Protein AF-A0A7J3BDT3-F1 (afdb_monomer_lite)

Foldseek 3Di:
DFPLVLLQLVLCVFVVGSLSVLSCVQCVCCVPQPPVSCVPQLDQVNLVVQCLFQVDNSSSVSSPSVSVCVVDPLVVVSSVVVVPDPPVVVVVSVPPPPPDPPPPSPPRPGDDVVNVVVCPPDDDDPFDADPVRDTDDPVNVVVVVVVSVD

Secondary structure (DSSP, 8-state):
---HHHHHHHHHHHHSS--HHHHHHHHTTHHHHGGGGHHHHSSHHHHHHHHHHHS-HHHHHHHHHHHHHHH-THHHHHHHHHHHS-HHHHHHHHH-----------S--PPPHHHHHHHTTS------B-TTS-B--HHHHHHHHHHTT-

Structure (mmCIF, N/CA/C/O backbone):
data_AF-A0A7J3BDT3-F1
#
_entry.id   AF-A0A7J3BDT3-F1
#
loop_
_atom_site.group_PDB
_atom_site.id
_atom_site.type_symbol
_atom_site.label_atom_id
_atom_site.label_alt_id
_atom_site.label_comp_id
_atom_site.label_asym_id
_atom_site.label_entity_id
_atom_site.label_seq_id
_atom_site.pdbx_PDB_ins_code
_atom_site.Cartn_x
_atom_site.Cartn_y
_atom_site.Cartn_z
_atom_site.occupancy
_atom_site.B_iso_or_equiv
_atom_site.auth_seq_id
_atom_site.auth_comp_id
_atom_site.auth_asym_id
_atom_site.auth_atom_id
_atom_site.pdbx_PDB_model_num
ATOM 1 N N . MET A 1 1 ? 12.852 -0.548 -4.890 1.00 81.12 1 MET A N 1
ATOM 2 C CA . MET A 1 1 ? 11.564 -0.873 -4.258 1.00 81.12 1 MET A CA 1
ATOM 3 C C . MET A 1 1 ? 11.841 -1.089 -2.787 1.00 81.12 1 MET A C 1
ATOM 5 O O . MET A 1 1 ? 12.756 -1.857 -2.486 1.00 81.12 1 MET A O 1
ATOM 9 N N . PRO A 1 2 ? 11.175 -0.348 -1.898 1.00 87.81 2 PRO A N 1
ATOM 10 C CA . PRO A 1 2 ? 11.319 -0.554 -0.467 1.00 87.81 2 PRO A CA 1
ATOM 11 C C . PRO A 1 2 ? 10.918 -1.989 -0.116 1.00 87.81 2 PRO A C 1
ATOM 13 O O . PRO A 1 2 ? 10.051 -2.567 -0.773 1.00 87.81 2 PRO A O 1
ATOM 16 N N . PRO A 1 3 ? 11.547 -2.603 0.892 1.00 90.69 3 PRO A N 1
ATOM 17 C CA . PRO A 1 3 ? 11.080 -3.890 1.367 1.00 90.69 3 PRO A CA 1
ATOM 18 C C . PRO A 1 3 ? 9.674 -3.733 1.960 1.00 90.69 3 PRO A C 1
ATOM 20 O O . PRO A 1 3 ? 9.331 -2.696 2.531 1.00 90.69 3 PRO A O 1
ATOM 23 N N . ARG A 1 4 ? 8.846 -4.770 1.825 1.00 93.06 4 ARG A N 1
ATOM 24 C CA . ARG A 1 4 ? 7.444 -4.783 2.276 1.00 93.06 4 ARG A CA 1
ATOM 25 C C . ARG A 1 4 ? 7.281 -4.347 3.734 1.00 93.06 4 ARG A C 1
ATOM 27 O O . ARG A 1 4 ? 6.324 -3.658 4.067 1.00 93.06 4 ARG A O 1
ATOM 34 N N . GLU A 1 5 ? 8.235 -4.700 4.587 1.00 92.19 5 GLU A N 1
ATOM 35 C CA . GLU A 1 5 ? 8.277 -4.323 6.000 1.00 92.19 5 GLU A CA 1
ATOM 36 C C . GLU A 1 5 ? 8.274 -2.797 6.193 1.00 92.19 5 GLU A C 1
ATOM 38 O O . GLU A 1 5 ? 7.709 -2.300 7.165 1.00 92.19 5 GLU A O 1
ATOM 43 N N . VAL A 1 6 ? 8.866 -2.043 5.261 1.00 91.94 6 VAL A N 1
ATOM 44 C CA . VAL A 1 6 ? 8.869 -0.573 5.276 1.00 91.94 6 VAL A CA 1
ATOM 45 C C . VAL A 1 6 ? 7.484 -0.037 4.923 1.00 91.94 6 VAL A C 1
ATOM 47 O O . VAL A 1 6 ? 7.010 0.880 5.590 1.00 91.94 6 VAL A O 1
ATOM 50 N N . HIS A 1 7 ? 6.793 -0.637 3.948 1.00 94.88 7 HIS A N 1
ATOM 51 C CA . HIS A 1 7 ? 5.403 -0.281 3.636 1.00 94.88 7 HIS A CA 1
ATOM 52 C C . HIS A 1 7 ? 4.471 -0.561 4.820 1.00 94.88 7 HIS A C 1
ATOM 54 O O . HIS A 1 7 ? 3.721 0.321 5.232 1.00 94.88 7 HIS A O 1
ATOM 60 N N . GLU A 1 8 ? 4.574 -1.749 5.421 1.00 94.88 8 GLU A N 1
ATOM 61 C CA . GLU A 1 8 ? 3.786 -2.120 6.601 1.00 94.88 8 GLU A CA 1
ATOM 62 C C . GLU A 1 8 ? 4.058 -1.192 7.785 1.00 94.88 8 GLU A C 1
ATOM 64 O O . GLU A 1 8 ? 3.132 -0.817 8.503 1.00 94.88 8 GLU A O 1
ATOM 69 N N . TYR A 1 9 ? 5.319 -0.803 7.992 1.00 93.00 9 TYR A N 1
ATOM 70 C CA . TYR A 1 9 ? 5.694 0.136 9.043 1.00 93.00 9 TYR A CA 1
ATOM 71 C C . TYR A 1 9 ? 5.050 1.511 8.833 1.00 93.00 9 TYR A C 1
ATOM 73 O O . TYR A 1 9 ? 4.458 2.061 9.763 1.00 93.00 9 TYR A O 1
ATOM 81 N N . VAL A 1 10 ? 5.113 2.055 7.614 1.00 91.38 10 VAL A N 1
ATOM 82 C CA . VAL A 1 10 ? 4.490 3.348 7.286 1.00 91.38 10 VAL A CA 1
ATOM 83 C C . VAL A 1 10 ? 2.969 3.279 7.428 1.00 91.38 10 VAL A C 1
ATOM 85 O O . VAL A 1 10 ? 2.376 4.167 8.041 1.00 91.38 10 VAL A O 1
ATOM 88 N N . SER A 1 11 ? 2.337 2.210 6.941 1.00 95.12 11 SER A N 1
ATOM 89 C CA . SER A 1 11 ? 0.904 1.966 7.131 1.00 95.12 11 SER A CA 1
ATOM 90 C C . SER A 1 11 ? 0.541 1.903 8.616 1.00 95.12 11 SER A C 1
ATOM 92 O O . SER A 1 11 ? -0.389 2.580 9.052 1.00 95.12 11 SER A O 1
ATOM 94 N N . GLN A 1 12 ? 1.316 1.178 9.427 1.00 93.56 12 GLN A N 1
ATOM 95 C CA . GLN A 1 12 ? 1.085 1.065 10.868 1.00 93.56 12 GLN A CA 1
ATOM 96 C C . GLN A 1 12 ? 1.184 2.419 11.572 1.00 93.56 12 GLN A C 1
ATOM 98 O O . GLN A 1 12 ? 0.386 2.699 12.472 1.00 93.56 12 GLN A O 1
ATOM 103 N N . LEU A 1 13 ? 2.143 3.250 11.160 1.00 90.44 13 LEU A N 1
ATOM 104 C CA . LEU A 1 13 ? 2.358 4.582 11.711 1.00 90.44 13 LEU A CA 1
ATOM 105 C C . LEU A 1 13 ? 1.220 5.546 11.347 1.00 90.44 13 LEU A C 1
ATOM 107 O O . LEU A 1 13 ? 0.716 6.248 12.220 1.00 90.44 13 LEU A O 1
ATOM 111 N N . LEU A 1 14 ? 0.811 5.578 10.075 1.00 92.56 14 LEU A N 1
ATOM 112 C CA . LEU A 1 14 ? -0.136 6.574 9.562 1.00 92.56 14 LEU A CA 1
ATOM 113 C C . LEU A 1 14 ? -1.603 6.151 9.695 1.00 92.56 14 LEU A C 1
ATOM 115 O O . LEU A 1 14 ? -2.468 6.980 9.966 1.00 92.56 14 LEU A O 1
ATOM 119 N N . LEU A 1 15 ? -1.892 4.866 9.497 1.00 93.50 15 LEU A N 1
ATOM 120 C CA . LEU A 1 15 ? -3.250 4.319 9.414 1.00 93.50 15 LEU A CA 1
ATOM 121 C C . LEU A 1 15 ? -3.635 3.484 10.644 1.00 93.50 15 LEU A C 1
ATOM 123 O O . LEU A 1 15 ? -4.794 3.086 10.791 1.00 93.50 15 LEU A O 1
ATOM 127 N N . GLY A 1 16 ? -2.677 3.232 11.541 1.00 94.31 16 GLY A N 1
ATOM 128 C CA . GLY A 1 16 ? -2.889 2.498 12.788 1.00 94.31 16 GLY A CA 1
ATOM 129 C C . GLY A 1 16 ? -2.920 0.974 12.646 1.00 94.31 16 GLY A C 1
ATOM 130 O O . GLY A 1 16 ? -3.157 0.296 13.645 1.00 94.31 16 GLY A O 1
ATOM 131 N N . ASP A 1 17 ? -2.654 0.431 11.457 1.00 95.81 17 ASP A N 1
ATOM 132 C CA . ASP A 1 17 ? -2.546 -1.009 11.184 1.00 95.81 17 ASP A CA 1
ATOM 133 C C . ASP A 1 17 ? -1.538 -1.250 10.046 1.00 95.81 17 ASP A C 1
ATOM 135 O O . ASP A 1 17 ? -1.288 -0.360 9.236 1.00 95.81 17 ASP A O 1
ATOM 139 N N . LYS A 1 18 ? -0.941 -2.439 9.969 1.00 96.56 18 LYS A N 1
ATOM 140 C CA . LYS A 1 18 ? 0.071 -2.795 8.964 1.00 96.56 18 LYS A CA 1
ATOM 141 C C . LYS A 1 18 ? -0.500 -2.954 7.563 1.00 96.56 18 LYS A C 1
ATOM 143 O O . LYS A 1 18 ? 0.242 -2.822 6.599 1.00 96.56 18 LYS A O 1
ATOM 148 N N . PHE A 1 19 ? -1.781 -3.315 7.449 1.00 97.06 19 PHE A N 1
ATOM 149 C CA . PHE A 1 19 ? -2.422 -3.672 6.176 1.00 97.06 19 PHE A CA 1
ATOM 150 C C . PHE A 1 19 ? -1.616 -4.707 5.365 1.00 97.06 19 PHE A C 1
ATOM 152 O O . PHE A 1 19 ? -1.578 -4.659 4.136 1.00 97.06 19 PHE A O 1
ATOM 159 N N . SER A 1 20 ? -1.003 -5.692 6.039 1.00 97.12 20 SER A N 1
ATOM 160 C CA . SER A 1 20 ? -0.159 -6.723 5.409 1.00 97.12 20 SER A CA 1
ATOM 161 C C . SER A 1 20 ? -0.830 -7.423 4.226 1.00 97.12 20 SER A C 1
ATOM 163 O O . SER A 1 20 ? -0.168 -7.766 3.251 1.00 97.12 20 SER A O 1
ATOM 165 N N . TRP A 1 21 ? -2.152 -7.617 4.285 1.00 97.75 21 TRP A N 1
ATOM 166 C CA . TRP A 1 21 ? -2.924 -8.232 3.205 1.00 97.75 21 TRP A CA 1
ATOM 167 C C . TRP A 1 21 ? -2.996 -7.355 1.943 1.00 97.75 21 TRP A C 1
ATOM 169 O O . TRP A 1 21 ? -2.959 -7.897 0.840 1.00 97.75 21 TRP A O 1
ATOM 179 N N . VAL A 1 22 ? -3.050 -6.022 2.089 1.00 97.88 22 VAL A N 1
ATOM 180 C CA . VAL A 1 22 ? -3.017 -5.066 0.969 1.00 97.88 22 VAL A CA 1
ATOM 181 C C . VAL A 1 22 ? -1.665 -5.150 0.282 1.00 97.88 22 VAL A C 1
ATOM 183 O O . VAL A 1 22 ? -1.605 -5.399 -0.919 1.00 97.88 22 VAL A O 1
ATOM 186 N N . HIS A 1 23 ? -0.581 -5.038 1.051 1.00 97.56 23 HIS A N 1
ATOM 187 C CA . HIS A 1 23 ? 0.777 -5.090 0.509 1.00 97.56 23 HIS A CA 1
ATOM 188 C C . HIS A 1 23 ? 1.074 -6.447 -0.144 1.00 97.56 23 HIS A C 1
ATOM 190 O O . HIS A 1 23 ? 1.550 -6.501 -1.271 1.00 97.56 23 HIS A O 1
ATOM 196 N N . HIS A 1 24 ? 0.677 -7.557 0.489 1.00 96.69 24 HIS A N 1
ATOM 197 C CA . HIS A 1 24 ? 0.767 -8.885 -0.124 1.00 96.69 24 HIS A CA 1
ATOM 198 C C . HIS A 1 24 ? -0.006 -9.004 -1.435 1.00 96.69 24 HIS A C 1
ATOM 200 O O . HIS A 1 24 ? 0.462 -9.660 -2.367 1.00 96.69 24 HIS A O 1
ATOM 206 N N . TYR A 1 25 ? -1.206 -8.429 -1.496 1.00 97.25 25 TYR A N 1
ATOM 207 C CA . TYR A 1 25 ? -1.996 -8.442 -2.713 1.00 97.25 25 TYR A CA 1
ATOM 208 C C . TYR A 1 25 ? -1.303 -7.629 -3.809 1.00 97.25 25 TYR A C 1
ATOM 210 O O . TYR A 1 25 ? -1.146 -8.132 -4.916 1.00 97.25 25 TYR A O 1
ATOM 218 N N . MET A 1 26 ? -0.839 -6.417 -3.521 1.00 97.12 26 MET A N 1
ATOM 219 C CA . MET A 1 26 ? -0.206 -5.554 -4.523 1.00 97.12 26 MET A CA 1
ATOM 220 C C . MET A 1 26 ? 1.111 -6.135 -5.050 1.00 97.12 26 MET A C 1
ATOM 222 O O . MET A 1 26 ? 1.292 -6.211 -6.267 1.00 97.12 26 MET A O 1
ATOM 226 N N . ASP A 1 27 ? 1.947 -6.666 -4.157 1.00 96.75 27 ASP A N 1
ATOM 227 C CA . ASP A 1 27 ? 3.253 -7.252 -4.488 1.00 96.75 27 ASP A CA 1
ATOM 228 C C . ASP A 1 27 ? 3.171 -8.695 -4.993 1.00 96.75 27 ASP A C 1
ATOM 230 O O . ASP A 1 27 ? 4.153 -9.246 -5.486 1.00 96.75 27 ASP A O 1
ATOM 234 N N . GLY A 1 28 ? 2.011 -9.346 -4.880 1.00 95.81 28 GLY A N 1
ATOM 235 C CA . GLY A 1 28 ? 1.825 -10.748 -5.260 1.00 95.81 28 GLY A CA 1
ATOM 236 C C . GLY A 1 28 ? 2.402 -11.118 -6.639 1.00 95.81 28 GLY A C 1
ATOM 237 O O . GLY A 1 28 ? 3.111 -12.125 -6.729 1.00 95.81 28 GLY A O 1
ATOM 238 N N . PRO A 1 29 ? 2.176 -10.319 -7.703 1.00 95.94 29 PRO A N 1
ATOM 239 C CA . PRO A 1 29 ? 2.704 -10.620 -9.032 1.00 95.94 29 PRO A CA 1
ATOM 240 C C . PRO A 1 29 ? 4.221 -10.393 -9.174 1.00 95.94 29 PRO A C 1
ATOM 242 O O . PRO A 1 29 ? 4.799 -10.828 -10.170 1.00 95.94 29 PRO A O 1
ATOM 245 N N . ALA A 1 30 ? 4.897 -9.761 -8.205 1.00 94.75 30 ALA A N 1
ATOM 246 C CA . ALA A 1 30 ? 6.346 -9.539 -8.245 1.00 94.75 30 ALA A CA 1
ATOM 247 C C . ALA A 1 30 ? 7.138 -10.854 -8.304 1.00 94.75 30 ALA A C 1
ATOM 249 O O . ALA A 1 30 ? 8.198 -10.900 -8.923 1.00 94.75 30 ALA A O 1
ATOM 250 N N . LYS A 1 31 ? 6.600 -11.943 -7.733 1.00 93.38 31 LYS A N 1
ATOM 251 C CA . LYS A 1 31 ? 7.229 -13.275 -7.775 1.00 93.38 31 LYS A CA 1
ATOM 252 C C . LYS A 1 31 ? 7.412 -13.812 -9.196 1.00 93.38 31 LYS A C 1
ATOM 254 O O . LYS A 1 31 ? 8.385 -14.509 -9.450 1.00 93.38 31 LYS A O 1
ATOM 259 N N . SER A 1 32 ? 6.480 -13.509 -10.099 1.00 95.69 32 SER A N 1
ATOM 260 C CA . SER A 1 32 ? 6.506 -13.986 -11.486 1.00 95.69 32 SER A CA 1
ATOM 261 C C . SER A 1 32 ? 7.005 -12.932 -12.472 1.00 95.69 32 SER A C 1
ATOM 263 O O . SER A 1 32 ? 7.605 -13.280 -13.480 1.00 95.69 32 SER A O 1
ATOM 265 N N . LEU A 1 33 ? 6.749 -11.648 -12.206 1.00 94.00 33 LEU A N 1
ATOM 266 C CA . LEU A 1 33 ? 6.996 -10.556 -13.158 1.00 94.00 33 LEU A CA 1
ATOM 267 C C . LEU A 1 33 ? 8.171 -9.651 -12.772 1.00 94.00 33 LEU A C 1
ATOM 269 O O . LEU A 1 33 ? 8.519 -8.743 -13.530 1.00 94.00 33 LEU A O 1
ATOM 273 N N . GLY A 1 34 ? 8.761 -9.844 -11.590 1.00 93.56 34 GLY A N 1
ATOM 274 C CA . GLY A 1 34 ? 9.810 -8.968 -11.081 1.00 93.56 34 GLY A CA 1
ATOM 275 C C . GLY A 1 34 ? 9.355 -7.500 -11.070 1.00 93.56 34 GLY A C 1
ATOM 276 O O . GLY A 1 34 ? 8.202 -7.222 -10.730 1.00 93.56 34 GLY A O 1
ATOM 277 N N . PRO A 1 35 ? 10.202 -6.538 -11.479 1.00 91.25 35 PRO A N 1
ATOM 278 C CA . PRO A 1 35 ? 9.856 -5.112 -11.492 1.00 91.25 35 PRO A CA 1
ATOM 279 C C . PRO A 1 35 ? 8.625 -4.739 -12.336 1.00 91.25 35 PRO A C 1
ATOM 281 O O . PRO A 1 35 ? 8.000 -3.710 -12.083 1.00 91.25 35 PRO A O 1
ATOM 284 N N . ALA A 1 36 ? 8.242 -5.562 -13.319 1.00 92.88 36 ALA A N 1
ATOM 285 C CA . ALA A 1 36 ? 7.114 -5.270 -14.203 1.00 92.88 36 ALA A CA 1
ATOM 286 C C . ALA A 1 36 ? 5.738 -5.400 -13.518 1.00 92.88 36 ALA A C 1
ATOM 288 O O . ALA A 1 36 ? 4.752 -4.891 -14.054 1.00 92.88 36 ALA A O 1
ATOM 289 N N . HIS A 1 37 ? 5.654 -6.017 -12.330 1.00 94.31 37 HIS A N 1
ATOM 290 C CA . HIS A 1 37 ? 4.389 -6.211 -11.602 1.00 94.31 37 HIS A CA 1
ATOM 291 C C . HIS A 1 37 ? 3.643 -4.905 -11.286 1.00 94.31 37 HIS A C 1
ATOM 293 O O . HIS A 1 37 ? 2.416 -4.908 -11.178 1.00 94.31 37 HIS A O 1
ATOM 299 N N . ARG A 1 38 ? 4.369 -3.783 -11.197 1.00 93.38 38 ARG A N 1
ATOM 300 C CA . ARG A 1 38 ? 3.814 -2.446 -10.947 1.00 93.38 38 ARG A CA 1
ATOM 301 C C . ARG A 1 38 ? 2.744 -2.056 -11.967 1.00 93.38 38 ARG A C 1
ATOM 303 O O . ARG A 1 38 ? 1.801 -1.360 -11.634 1.00 93.38 38 ARG A O 1
ATOM 310 N N . ARG A 1 39 ? 2.822 -2.571 -13.196 1.00 93.44 39 ARG A N 1
ATOM 311 C CA . ARG A 1 39 ? 1.826 -2.287 -14.241 1.00 93.44 39 ARG A CA 1
ATOM 312 C C . ARG A 1 39 ? 0.450 -2.915 -13.988 1.00 93.44 39 ARG A C 1
ATOM 314 O O . ARG A 1 39 ? -0.474 -2.584 -14.714 1.00 93.44 39 ARG A O 1
ATOM 321 N N . LEU A 1 40 ? 0.323 -3.847 -13.037 1.00 93.38 40 LEU A N 1
ATOM 322 C CA . LEU A 1 40 ? -0.910 -4.622 -12.833 1.00 93.38 40 LEU A CA 1
ATOM 323 C C . LEU A 1 40 ? -1.718 -4.237 -11.595 1.00 93.38 40 LEU A C 1
ATOM 325 O O . LEU A 1 40 ? -2.913 -4.507 -11.557 1.00 93.38 40 LEU A O 1
ATOM 329 N N . ARG A 1 41 ? -1.054 -3.774 -10.531 1.00 95.38 41 ARG A N 1
ATOM 330 C CA . ARG A 1 41 ? -1.687 -3.558 -9.215 1.00 95.38 41 ARG A CA 1
ATOM 331 C C . ARG A 1 41 ? -1.277 -2.248 -8.548 1.00 95.38 41 ARG A C 1
ATOM 333 O O . ARG A 1 41 ? -1.538 -2.080 -7.362 1.00 95.38 41 ARG A O 1
ATOM 340 N N . HIS A 1 42 ? -0.588 -1.360 -9.262 1.00 96.81 42 HIS A N 1
ATOM 341 C CA . HIS A 1 42 ? -0.160 -0.056 -8.742 1.00 96.81 42 HIS A CA 1
ATOM 342 C C . HIS A 1 42 ? -0.878 1.092 -9.461 1.00 96.81 42 HIS A C 1
ATOM 344 O O . HIS A 1 42 ? -0.252 2.051 -9.912 1.00 96.81 42 HIS A O 1
ATOM 350 N N . ASP A 1 4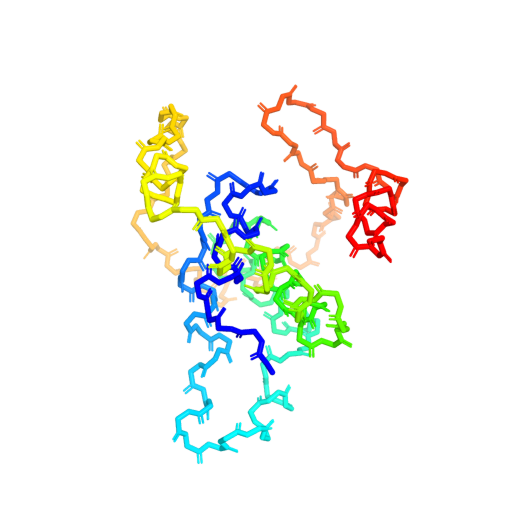3 ? -2.198 0.979 -9.558 1.00 96.44 43 ASP A N 1
ATOM 351 C CA . ASP A 1 43 ? -3.097 1.983 -10.123 1.00 96.44 43 ASP A CA 1
ATOM 352 C C . ASP A 1 43 ? -4.242 2.316 -9.148 1.00 96.44 43 ASP A C 1
ATOM 354 O O . ASP A 1 43 ? -4.429 1.665 -8.107 1.00 96.44 43 ASP A O 1
ATOM 358 N N . ASP A 1 44 ? -4.977 3.383 -9.459 1.00 97.19 44 ASP A N 1
ATOM 359 C CA . ASP A 1 44 ? -6.054 3.888 -8.605 1.00 97.19 44 ASP A CA 1
ATOM 360 C C . ASP A 1 44 ? -7.278 2.979 -8.628 1.00 97.19 44 ASP A C 1
ATOM 362 O O . ASP A 1 44 ? -7.953 2.821 -7.608 1.00 97.19 44 ASP A O 1
ATOM 366 N N . GLU A 1 45 ? -7.530 2.318 -9.753 1.00 97.56 45 GLU A N 1
ATOM 367 C CA . GLU A 1 45 ? -8.580 1.323 -9.914 1.00 97.56 45 GLU A CA 1
ATOM 368 C C . GLU A 1 45 ? -8.371 0.147 -8.953 1.00 97.56 45 GLU A C 1
ATOM 370 O O . GLU A 1 45 ? -9.307 -0.278 -8.267 1.00 97.56 45 GLU A O 1
ATOM 375 N N . THR A 1 46 ? -7.136 -0.343 -8.828 1.00 97.50 46 THR A N 1
ATOM 376 C CA . THR A 1 46 ? -6.770 -1.400 -7.885 1.00 97.50 46 THR A CA 1
ATOM 377 C C . THR A 1 46 ? -6.946 -0.924 -6.450 1.00 97.50 46 THR A C 1
ATOM 379 O O . THR A 1 46 ? -7.570 -1.633 -5.654 1.00 97.50 46 THR A O 1
ATOM 382 N N . ALA A 1 47 ? -6.463 0.274 -6.106 1.00 97.69 47 A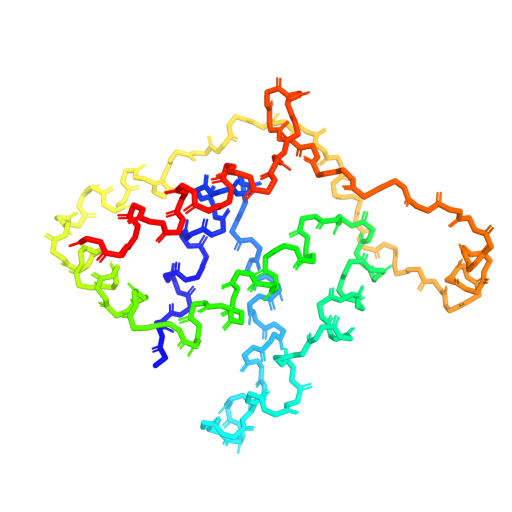LA A N 1
ATOM 383 C CA . ALA A 1 47 ? -6.645 0.834 -4.768 1.00 97.69 47 ALA A CA 1
ATOM 384 C C . ALA A 1 47 ? -8.136 0.961 -4.405 1.00 97.69 47 ALA A C 1
ATOM 386 O O . ALA A 1 47 ? -8.553 0.570 -3.310 1.00 97.69 47 ALA A O 1
ATOM 387 N N . LEU A 1 48 ? -8.958 1.458 -5.336 1.00 97.50 48 LEU A N 1
ATOM 388 C CA . LEU A 1 48 ? -10.405 1.580 -5.167 1.00 97.50 48 LEU A CA 1
ATOM 389 C C . LEU A 1 48 ? -11.057 0.205 -4.988 1.00 97.50 48 LEU A C 1
ATOM 391 O O . LEU A 1 48 ? -11.879 0.026 -4.089 1.00 97.50 48 LEU A O 1
ATOM 395 N N . SER A 1 49 ? -10.649 -0.787 -5.784 1.00 97.62 49 SER A N 1
ATOM 396 C CA . SER A 1 49 ? -11.161 -2.157 -5.680 1.00 97.62 49 SER A CA 1
ATOM 397 C C . SER A 1 49 ? -10.896 -2.780 -4.304 1.00 97.62 49 SER A C 1
ATOM 399 O O . SER A 1 49 ? -11.745 -3.504 -3.785 1.00 97.62 49 SER A O 1
ATOM 401 N N . LEU A 1 50 ? -9.756 -2.468 -3.675 1.00 97.12 50 LEU A N 1
ATOM 402 C CA . LEU A 1 50 ? -9.402 -2.969 -2.347 1.00 97.12 50 LEU A CA 1
ATOM 403 C C . LEU A 1 50 ? -10.299 -2.383 -1.257 1.00 97.12 50 LEU A C 1
ATOM 405 O O . LEU A 1 50 ? -10.739 -3.125 -0.375 1.00 97.12 50 LEU A O 1
ATOM 409 N N . TRP A 1 51 ? -10.623 -1.091 -1.336 1.00 97.25 51 TRP A N 1
ATOM 410 C CA . TRP A 1 51 ? -11.621 -0.489 -0.449 1.00 97.25 51 TRP A CA 1
ATOM 411 C C . TRP A 1 51 ? -13.000 -1.104 -0.667 1.00 97.25 51 TRP A C 1
ATOM 413 O O . TRP A 1 51 ? -13.609 -1.576 0.290 1.00 97.25 51 TRP A O 1
ATOM 423 N N . LEU A 1 52 ? -13.463 -1.188 -1.914 1.00 96.50 52 LEU A N 1
ATOM 424 C CA . LEU A 1 52 ? -14.766 -1.770 -2.234 1.00 96.50 52 LEU A CA 1
ATOM 425 C C . LEU A 1 52 ? -14.892 -3.227 -1.763 1.00 96.50 52 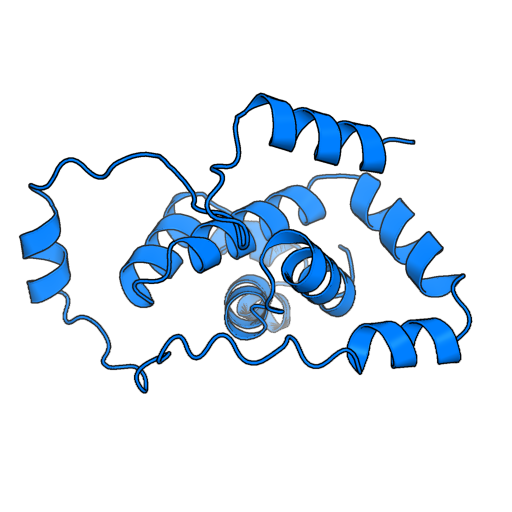LEU A C 1
ATOM 427 O O . LEU A 1 52 ? -15.935 -3.621 -1.250 1.00 96.50 52 LEU A O 1
ATOM 431 N N . ARG A 1 53 ? -13.825 -4.022 -1.887 1.00 94.31 53 ARG A N 1
ATOM 432 C CA . ARG A 1 53 ? -13.800 -5.430 -1.471 1.00 94.31 53 ARG A CA 1
ATOM 433 C C . ARG A 1 53 ? -13.764 -5.616 0.045 1.00 94.31 53 ARG A C 1
ATOM 435 O O . ARG A 1 53 ? -14.319 -6.593 0.541 1.00 94.31 53 ARG A O 1
ATOM 442 N N . SER A 1 54 ? -13.067 -4.740 0.763 1.00 95.06 54 SER A N 1
ATOM 443 C CA . SER A 1 54 ? -12.880 -4.855 2.217 1.00 95.06 54 SER A CA 1
ATOM 444 C C . SER A 1 54 ? -13.933 -4.105 3.031 1.00 95.06 54 SER A C 1
ATOM 446 O O . SER A 1 54 ? -14.126 -4.419 4.201 1.00 95.06 54 SER A O 1
ATOM 448 N N . GLY A 1 55 ? -14.583 -3.100 2.440 1.00 95.69 55 GLY A N 1
ATOM 449 C CA . GLY A 1 55 ? -15.404 -2.132 3.163 1.00 95.69 55 GLY A CA 1
ATOM 450 C C . GLY A 1 55 ? -14.598 -1.156 4.033 1.00 95.69 55 GLY A C 1
ATOM 451 O O . GLY A 1 55 ? -15.202 -0.316 4.695 1.00 95.69 55 GLY A O 1
ATOM 452 N N . ASP A 1 56 ? -13.260 -1.224 4.032 1.00 95.31 56 ASP A N 1
ATOM 453 C CA . ASP A 1 56 ? -12.383 -0.365 4.838 1.00 95.31 56 ASP A CA 1
ATOM 454 C C . ASP A 1 56 ? -11.711 0.690 3.949 1.00 95.31 56 ASP A C 1
ATOM 456 O O . ASP A 1 56 ? -10.873 0.375 3.101 1.00 95.31 56 ASP A O 1
ATOM 460 N N . SER A 1 57 ? -12.060 1.966 4.136 1.00 96.69 57 SER A N 1
ATOM 461 C CA . SER A 1 57 ? -11.462 3.071 3.371 1.00 96.69 57 SER A CA 1
ATOM 462 C C . SER A 1 57 ? -9.963 3.229 3.634 1.00 96.69 57 SER A C 1
ATOM 464 O O . SER A 1 57 ? -9.237 3.752 2.787 1.00 96.69 57 SER A O 1
ATOM 466 N N . ARG A 1 58 ? -9.452 2.715 4.759 1.00 97.06 58 ARG A N 1
ATOM 467 C CA . ARG A 1 58 ? -8.012 2.694 5.041 1.00 97.06 58 ARG A CA 1
ATOM 468 C C . ARG A 1 58 ? -7.265 1.708 4.148 1.00 97.06 58 ARG A C 1
ATOM 470 O O . ARG A 1 58 ? -6.086 1.928 3.899 1.00 97.06 58 ARG A O 1
ATOM 477 N N . ALA A 1 59 ? -7.933 0.693 3.591 1.00 97.44 59 ALA A N 1
ATOM 478 C CA . ALA A 1 59 ? -7.320 -0.199 2.606 1.00 97.44 59 ALA A CA 1
ATOM 479 C C . ALA A 1 59 ? -6.955 0.544 1.309 1.00 97.44 59 ALA A C 1
ATOM 481 O O . ALA A 1 59 ? -5.878 0.317 0.758 1.00 97.44 59 ALA A O 1
ATOM 482 N N . TYR A 1 60 ? -7.804 1.481 0.864 1.00 97.62 60 TYR A N 1
ATOM 483 C CA . TYR A 1 60 ? -7.484 2.375 -0.256 1.00 97.62 60 TYR A CA 1
ATOM 484 C C . TYR A 1 60 ? -6.253 3.228 0.056 1.00 97.62 60 TYR A C 1
ATOM 486 O O . TYR A 1 60 ? -5.351 3.347 -0.770 1.00 97.62 60 TYR A O 1
ATOM 494 N N . LEU A 1 61 ? -6.173 3.780 1.269 1.00 97.69 61 LEU A N 1
ATOM 495 C CA . LEU A 1 61 ? -5.027 4.598 1.671 1.00 97.69 61 LEU A CA 1
ATOM 496 C C . LEU A 1 61 ? -3.744 3.796 1.795 1.00 97.69 61 LEU A C 1
ATOM 498 O O . LEU A 1 61 ? -2.708 4.272 1.349 1.00 97.69 61 LEU A O 1
ATOM 502 N N . ALA A 1 62 ? -3.807 2.585 2.344 1.00 97.75 62 ALA A N 1
ATOM 503 C CA . ALA A 1 62 ? -2.662 1.687 2.406 1.00 97.75 62 ALA A CA 1
ATOM 504 C C . ALA A 1 62 ? -2.144 1.367 0.996 1.00 97.75 62 ALA A C 1
ATOM 506 O O . ALA A 1 62 ? -0.936 1.403 0.760 1.00 97.75 62 ALA A O 1
ATOM 507 N N . ALA A 1 63 ? -3.050 1.140 0.038 1.00 97.88 63 ALA A N 1
ATOM 508 C CA . ALA A 1 63 ? -2.689 0.918 -1.357 1.00 97.88 63 ALA A CA 1
ATOM 509 C C . ALA A 1 63 ? -2.071 2.168 -2.007 1.00 97.88 63 ALA A C 1
ATOM 511 O O . ALA A 1 63 ? -1.026 2.084 -2.646 1.00 97.88 63 ALA A O 1
ATOM 512 N N . ARG A 1 64 ? -2.651 3.353 -1.793 1.00 97.69 64 ARG A N 1
ATOM 513 C CA . ARG A 1 64 ? -2.098 4.620 -2.305 1.00 97.69 64 ARG A CA 1
ATOM 514 C C . ARG A 1 64 ? -0.736 4.952 -1.696 1.00 97.69 64 ARG A C 1
ATOM 516 O O . ARG A 1 64 ? 0.161 5.371 -2.425 1.00 97.69 64 ARG A O 1
ATOM 523 N N . LEU A 1 65 ? -0.558 4.734 -0.392 1.00 96.31 65 LEU A N 1
ATOM 524 C CA . LEU A 1 65 ? 0.734 4.878 0.284 1.00 96.31 65 LEU A CA 1
ATOM 525 C C . LEU A 1 65 ? 1.768 3.927 -0.312 1.00 96.31 65 LEU A C 1
ATOM 527 O O . LEU A 1 65 ? 2.889 4.344 -0.582 1.00 96.31 65 LEU A O 1
ATOM 531 N N . HIS A 1 66 ? 1.381 2.679 -0.572 1.00 96.69 66 HIS A N 1
ATOM 532 C CA . HIS A 1 66 ? 2.246 1.705 -1.222 1.00 96.69 66 HIS A CA 1
ATOM 533 C C . HIS A 1 66 ? 2.720 2.192 -2.601 1.00 96.69 66 HIS A C 1
ATOM 535 O O . HIS A 1 66 ? 3.927 2.275 -2.817 1.00 96.69 66 HIS A O 1
ATOM 541 N N . ILE A 1 67 ? 1.802 2.630 -3.476 1.00 95.75 67 ILE A N 1
ATOM 542 C CA . ILE A 1 67 ? 2.132 3.189 -4.805 1.00 95.75 67 ILE A CA 1
ATOM 543 C C . ILE A 1 67 ? 3.084 4.383 -4.679 1.00 95.75 67 ILE A C 1
ATOM 545 O O . ILE A 1 67 ? 4.099 4.448 -5.371 1.00 95.75 67 ILE A O 1
ATOM 549 N N . TYR A 1 68 ? 2.776 5.320 -3.781 1.00 94.81 68 TYR A N 1
ATOM 550 C CA . TYR A 1 68 ? 3.574 6.530 -3.597 1.00 94.81 68 TYR A CA 1
ATOM 551 C C . TYR A 1 68 ? 4.996 6.227 -3.101 1.00 94.81 68 TYR A C 1
ATOM 553 O O . TYR A 1 68 ? 5.972 6.817 -3.568 1.00 94.81 68 TYR A O 1
ATOM 561 N N . MET A 1 69 ? 5.140 5.288 -2.165 1.00 93.75 69 MET A N 1
ATOM 562 C CA . MET A 1 69 ? 6.449 4.844 -1.679 1.00 93.75 69 MET A CA 1
ATOM 563 C C . MET A 1 69 ? 7.265 4.165 -2.779 1.00 93.75 69 MET A C 1
ATOM 565 O O . MET A 1 69 ? 8.479 4.332 -2.830 1.00 93.75 69 MET A O 1
ATOM 569 N N . ASP A 1 70 ? 6.607 3.453 -3.690 1.00 92.06 70 ASP A N 1
ATOM 570 C CA . ASP A 1 70 ? 7.266 2.783 -4.808 1.00 92.06 70 ASP A CA 1
ATOM 571 C C . ASP A 1 70 ? 7.778 3.732 -5.896 1.00 92.06 70 ASP A C 1
ATOM 573 O O . ASP A 1 70 ? 8.723 3.389 -6.619 1.00 92.06 70 ASP A O 1
ATOM 577 N N . GLN A 1 71 ? 7.159 4.912 -5.992 1.00 89.81 71 GLN A N 1
ATOM 578 C CA . GLN A 1 71 ? 7.493 5.988 -6.926 1.00 89.81 71 GLN A CA 1
ATOM 579 C C . GLN A 1 71 ? 8.463 7.024 -6.346 1.00 89.81 71 GLN A C 1
ATOM 581 O O . GLN A 1 71 ? 9.064 7.778 -7.107 1.00 89.81 71 GLN A O 1
ATOM 586 N N . SER A 1 72 ? 8.600 7.102 -5.020 1.00 87.19 72 SER A N 1
ATOM 587 C CA . SER A 1 72 ? 9.391 8.142 -4.362 1.00 87.19 72 SER A CA 1
ATOM 588 C C . SER A 1 72 ? 10.752 7.635 -3.889 1.00 87.19 72 SER A C 1
ATOM 590 O O . SER A 1 72 ? 10.869 6.600 -3.234 1.00 87.19 72 SER A O 1
ATOM 592 N N . ASP A 1 73 ? 11.798 8.432 -4.123 1.00 77.88 73 ASP A N 1
ATOM 593 C CA . ASP A 1 73 ? 13.137 8.168 -3.571 1.00 77.88 73 ASP A CA 1
ATOM 594 C C . ASP A 1 73 ? 13.147 8.204 -2.033 1.00 77.88 73 ASP A C 1
ATOM 596 O O . ASP A 1 73 ? 13.983 7.576 -1.381 1.00 77.88 73 ASP A O 1
ATOM 600 N N . ALA A 1 74 ? 12.160 8.891 -1.454 1.00 70.44 74 ALA A N 1
ATOM 601 C CA . ALA A 1 74 ? 11.919 9.035 -0.023 1.00 70.44 74 ALA A CA 1
ATOM 602 C C . ALA A 1 74 ? 11.857 7.690 0.717 1.00 70.44 74 ALA A C 1
ATOM 604 O O . ALA A 1 74 ? 12.347 7.564 1.840 1.00 70.44 74 ALA A O 1
ATOM 605 N N . ALA A 1 75 ? 11.307 6.654 0.085 1.00 73.69 75 ALA A N 1
ATOM 606 C CA . ALA A 1 75 ? 11.216 5.350 0.721 1.00 73.69 75 ALA A CA 1
ATOM 607 C C . ALA A 1 75 ? 12.585 4.651 0.842 1.00 73.69 75 ALA A C 1
ATOM 609 O O . ALA A 1 75 ? 12.803 3.876 1.773 1.00 73.69 75 ALA A O 1
ATOM 610 N N . THR A 1 76 ? 13.546 4.997 -0.023 1.00 75.31 76 THR A N 1
ATOM 611 C CA . THR A 1 76 ? 14.947 4.567 0.114 1.00 75.31 76 THR A CA 1
ATOM 612 C C . THR A 1 76 ? 15.611 5.241 1.314 1.00 75.31 76 THR A C 1
ATOM 614 O O . THR A 1 76 ? 16.332 4.588 2.069 1.00 75.31 76 THR A O 1
ATOM 617 N N . SER A 1 77 ? 15.347 6.532 1.533 1.00 77.50 77 SER A N 1
ATOM 618 C CA . SER A 1 77 ? 15.821 7.248 2.725 1.00 77.50 77 SER A CA 1
ATOM 619 C C . SER A 1 77 ? 15.228 6.653 4.002 1.00 77.50 77 SER A C 1
ATOM 621 O O . SER A 1 77 ? 15.957 6.407 4.963 1.00 77.50 77 SER A O 1
ATOM 623 N N . LEU A 1 78 ? 13.932 6.327 3.993 1.00 76.06 78 LEU A N 1
ATOM 624 C CA . LEU A 1 78 ? 13.268 5.718 5.142 1.00 76.06 78 LEU A CA 1
ATOM 625 C C . LEU A 1 78 ? 13.802 4.314 5.453 1.00 76.06 78 LEU A C 1
ATOM 627 O O . LEU A 1 78 ? 14.026 3.999 6.618 1.00 76.06 78 LEU A O 1
ATOM 631 N N . ASP A 1 79 ? 14.067 3.487 4.437 1.00 77.31 79 ASP A N 1
ATOM 632 C CA . ASP A 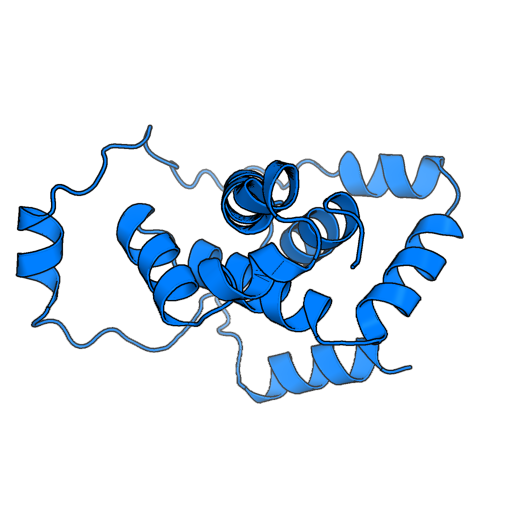1 79 ? 14.708 2.178 4.621 1.00 77.31 79 ASP A CA 1
ATOM 633 C C . ASP A 1 79 ? 16.090 2.311 5.281 1.00 77.31 79 ASP A C 1
ATOM 635 O O . ASP A 1 79 ? 16.407 1.559 6.203 1.00 77.31 79 ASP A O 1
ATOM 639 N N . ARG A 1 80 ? 16.895 3.311 4.889 1.00 80.62 80 ARG A N 1
ATOM 640 C CA . ARG A 1 80 ? 18.188 3.591 5.542 1.00 80.62 80 ARG A CA 1
ATOM 641 C C . ARG A 1 80 ? 18.015 3.986 7.004 1.00 80.62 80 ARG A C 1
ATOM 643 O O . ARG A 1 80 ? 18.725 3.452 7.851 1.00 80.62 80 ARG A O 1
ATOM 650 N N . VAL A 1 81 ? 17.065 4.872 7.310 1.00 78.38 81 VAL A N 1
ATOM 651 C CA . VAL A 1 81 ? 16.765 5.283 8.693 1.00 78.38 81 VAL A CA 1
ATOM 652 C C . VAL A 1 81 ? 16.309 4.085 9.518 1.00 78.38 81 VAL A C 1
ATOM 654 O O . VAL A 1 81 ? 16.831 3.848 10.607 1.00 78.38 81 VAL A O 1
ATOM 657 N N . LEU A 1 82 ? 15.391 3.280 8.983 1.00 77.62 82 LEU A N 1
ATOM 658 C CA . LEU A 1 82 ? 14.922 2.070 9.644 1.00 77.62 82 LEU A CA 1
ATOM 659 C C . LEU A 1 82 ? 16.071 1.092 9.868 1.00 77.62 82 LEU A C 1
ATOM 661 O O . LEU A 1 82 ? 16.171 0.549 10.960 1.00 77.62 82 LEU A O 1
ATOM 665 N N . LYS A 1 83 ? 16.973 0.911 8.898 1.00 80.94 83 LYS A N 1
ATOM 666 C CA . LYS A 1 83 ? 18.169 0.067 9.028 1.00 80.94 83 LYS A CA 1
ATOM 667 C C . LYS A 1 83 ? 19.205 0.605 10.017 1.00 80.94 83 LYS A C 1
ATOM 669 O O . LYS A 1 83 ? 19.893 -0.209 10.630 1.00 80.94 83 LYS A O 1
ATOM 674 N N . ALA A 1 84 ? 19.293 1.917 10.198 1.00 82.56 84 ALA A N 1
ATOM 675 C CA . ALA A 1 84 ? 20.185 2.550 11.166 1.00 82.56 84 ALA A CA 1
ATOM 676 C C . ALA A 1 84 ? 19.654 2.474 12.608 1.00 82.56 84 ALA A C 1
ATOM 678 O O . ALA A 1 84 ? 20.436 2.516 13.554 1.00 82.56 84 ALA A O 1
ATOM 679 N N . GLN A 1 85 ? 18.338 2.323 12.797 1.00 77.56 85 GLN A N 1
ATOM 680 C CA . GLN A 1 85 ? 17.750 2.163 14.127 1.00 77.56 85 GLN A CA 1
ATOM 681 C C . GLN A 1 85 ? 18.220 0.843 14.771 1.00 77.56 85 GLN A C 1
ATOM 683 O O . GLN A 1 85 ? 18.099 -0.216 14.127 1.00 77.56 85 GLN A O 1
ATOM 688 N N . PRO A 1 86 ? 18.709 0.868 16.029 1.00 77.56 86 PRO A N 1
ATOM 689 C CA . PRO A 1 86 ? 19.123 -0.333 16.745 1.00 77.56 86 PRO A CA 1
ATOM 690 C C . PRO A 1 86 ? 17.965 -1.334 16.825 1.00 77.56 86 PRO A C 1
ATOM 692 O O . PRO A 1 86 ? 16.793 -0.958 16.920 1.00 77.56 86 PRO A O 1
ATOM 695 N N . SER A 1 87 ? 18.286 -2.627 16.742 1.00 69.81 87 SER A N 1
ATOM 696 C CA . SER A 1 87 ? 17.282 -3.695 16.602 1.00 69.81 87 SER A CA 1
ATOM 697 C C . SER A 1 87 ? 16.226 -3.701 17.723 1.00 69.81 87 SER A C 1
ATOM 699 O O . SER A 1 87 ? 15.061 -4.033 17.479 1.00 69.81 87 SER A O 1
ATOM 701 N N . ASP A 1 88 ? 16.596 -3.224 18.912 1.00 65.94 88 ASP A N 1
ATOM 702 C CA . ASP A 1 88 ? 15.710 -3.084 20.066 1.00 65.94 88 ASP A CA 1
ATOM 703 C C . ASP A 1 88 ? 14.654 -1.986 19.883 1.00 65.94 88 ASP A C 1
ATOM 705 O O . ASP A 1 88 ? 13.491 -2.192 20.233 1.00 65.94 88 ASP A O 1
ATOM 709 N N . ALA A 1 89 ? 15.001 -0.867 19.237 1.00 61.34 89 ALA A N 1
ATOM 710 C CA . ALA A 1 89 ? 14.055 0.204 18.917 1.00 61.34 89 ALA A CA 1
ATOM 711 C C . ALA A 1 89 ? 13.015 -0.252 17.878 1.00 61.34 89 ALA A C 1
ATOM 713 O O . ALA A 1 89 ? 11.820 0.027 18.016 1.00 61.34 89 ALA A O 1
ATOM 714 N N . ARG A 1 90 ? 13.432 -1.054 16.885 1.00 63.53 90 ARG A N 1
ATOM 715 C CA . ARG A 1 90 ? 12.505 -1.674 15.915 1.00 63.53 90 ARG A CA 1
ATOM 716 C C . ARG A 1 90 ? 11.557 -2.667 16.578 1.00 63.53 90 ARG A C 1
ATOM 718 O O . ARG A 1 90 ? 10.359 -2.682 16.278 1.00 63.53 90 ARG A O 1
ATOM 725 N N . ARG A 1 91 ? 12.069 -3.482 17.505 1.00 65.19 91 ARG A N 1
ATOM 726 C CA . ARG A 1 91 ? 11.244 -4.410 18.290 1.00 65.19 91 ARG A CA 1
ATOM 727 C C . ARG A 1 91 ? 10.265 -3.665 19.193 1.00 65.19 91 ARG A C 1
ATOM 729 O O . ARG A 1 91 ? 9.114 -4.083 19.265 1.00 65.19 91 ARG A O 1
ATOM 736 N N . ALA A 1 92 ? 10.676 -2.568 19.827 1.00 65.50 92 ALA A N 1
ATOM 737 C CA . ALA A 1 92 ? 9.805 -1.754 20.674 1.00 65.50 92 ALA A CA 1
ATOM 738 C C . ALA A 1 92 ? 8.650 -1.116 19.880 1.00 65.50 92 ALA A C 1
ATOM 740 O O . ALA A 1 92 ? 7.498 -1.231 20.294 1.00 65.50 92 ALA A O 1
ATOM 741 N N . ALA A 1 93 ? 8.932 -0.547 18.703 1.00 63.47 93 ALA A N 1
ATOM 742 C CA . ALA A 1 93 ? 7.908 0.030 17.827 1.00 63.47 93 ALA A CA 1
ATOM 743 C C . ALA A 1 93 ? 6.916 -1.024 17.304 1.00 63.47 93 ALA A C 1
ATOM 745 O O . ALA A 1 93 ? 5.718 -0.774 17.229 1.00 63.47 93 ALA A O 1
ATOM 746 N N . THR A 1 94 ? 7.396 -2.236 17.007 1.00 62.97 94 THR A N 1
ATOM 747 C CA . THR A 1 94 ? 6.534 -3.340 16.548 1.00 62.97 94 THR A CA 1
ATOM 748 C C . THR A 1 94 ? 5.705 -3.947 17.689 1.00 62.97 94 THR A C 1
ATOM 750 O O . THR A 1 94 ? 4.625 -4.484 17.451 1.00 62.97 94 THR A O 1
ATOM 753 N N . LYS A 1 95 ? 6.202 -3.881 18.934 1.00 62.00 95 LYS A N 1
ATOM 754 C CA . LYS A 1 95 ? 5.538 -4.411 20.138 1.00 62.00 95 LYS A CA 1
ATOM 755 C C . LYS A 1 95 ? 4.519 -3.464 20.759 1.00 62.00 95 LYS A C 1
ATOM 757 O O . LYS A 1 95 ? 3.783 -3.911 21.640 1.00 62.00 95 LYS A O 1
ATOM 762 N N . GLN A 1 96 ? 4.438 -2.204 20.327 1.00 58.00 96 GLN A N 1
ATOM 763 C CA . GLN A 1 96 ? 3.309 -1.347 20.677 1.00 58.00 96 GLN A CA 1
ATOM 764 C C . GLN A 1 96 ? 2.053 -1.911 20.010 1.00 58.00 96 GLN A C 1
ATOM 766 O O . GLN A 1 96 ? 1.649 -1.495 18.929 1.00 58.00 96 GLN A O 1
ATOM 771 N N . LYS A 1 97 ? 1.452 -2.911 20.665 1.00 51.03 97 LYS A N 1
ATOM 772 C CA . LYS A 1 97 ? 0.132 -3.434 20.344 1.00 51.03 97 LYS A CA 1
ATOM 773 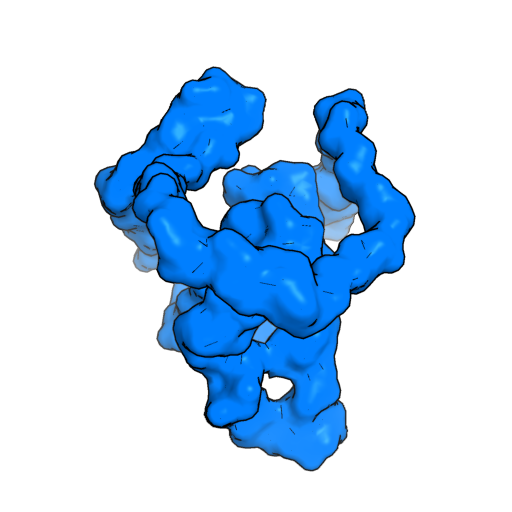C C . LYS A 1 97 ? -0.785 -2.212 20.328 1.00 51.03 97 LYS A C 1
ATOM 775 O O . LYS A 1 97 ? -0.924 -1.581 21.380 1.00 51.03 97 LYS A O 1
ATOM 780 N N . PRO A 1 98 ? -1.352 -1.819 19.176 1.00 54.75 98 PRO A N 1
ATOM 781 C CA . PRO A 1 98 ? -2.282 -0.709 19.165 1.00 54.75 98 PRO A CA 1
ATOM 782 C C . PRO A 1 98 ? -3.373 -1.059 20.172 1.00 54.75 98 PRO A C 1
ATOM 784 O O . PRO A 1 98 ? -3.937 -2.154 20.109 1.00 54.75 98 PRO A O 1
ATOM 787 N N . ALA A 1 99 ? -3.584 -0.180 21.162 1.00 51.47 99 ALA A N 1
ATOM 788 C CA . ALA A 1 99 ? -4.686 -0.308 22.107 1.00 51.47 99 ALA A CA 1
ATOM 789 C C . ALA A 1 99 ? -5.921 -0.661 21.284 1.00 51.47 99 ALA A C 1
ATOM 791 O O . ALA A 1 99 ? -6.254 0.096 20.368 1.00 51.47 99 ALA A O 1
ATOM 792 N N . ALA A 1 100 ? -6.463 -1.857 21.524 1.00 46.00 100 ALA A N 1
ATOM 793 C CA . ALA A 1 100 ? -7.449 -2.494 20.674 1.00 46.00 100 ALA A CA 1
ATOM 794 C C . ALA A 1 100 ? -8.703 -1.618 20.623 1.00 46.00 100 ALA A C 1
ATOM 796 O O . ALA A 1 100 ? -9.626 -1.778 21.414 1.00 46.00 100 ALA A O 1
ATOM 797 N N . ALA A 1 101 ? -8.728 -0.666 19.694 1.00 50.00 101 ALA A N 1
ATOM 798 C CA . ALA A 1 101 ? -9.958 -0.095 19.205 1.00 50.00 101 ALA A CA 1
ATOM 799 C C . ALA A 1 101 ? -10.598 -1.245 18.439 1.00 50.00 101 ALA A C 1
ATOM 801 O O . ALA A 1 101 ? -10.199 -1.544 17.315 1.00 50.00 101 ALA A O 1
ATOM 802 N N . GLY A 1 102 ? -11.475 -1.978 19.123 1.00 40.59 102 GLY A N 1
ATOM 803 C CA . GLY A 1 102 ? -12.257 -3.059 18.555 1.00 40.59 102 GLY A CA 1
ATOM 804 C C . GLY A 1 102 ? -13.140 -2.511 17.445 1.00 40.59 102 GLY A C 1
ATOM 805 O O . GLY A 1 102 ? -14.323 -2.274 17.646 1.00 40.59 102 GLY A O 1
ATOM 806 N N . HIS A 1 103 ? -12.570 -2.302 16.266 1.00 48.94 103 HIS A N 1
ATOM 807 C CA . HIS A 1 103 ? -13.347 -2.375 15.054 1.00 48.94 103 HIS A CA 1
ATOM 808 C C . HIS A 1 103 ? -13.479 -3.858 14.747 1.00 48.94 103 HIS A C 1
ATOM 810 O O . HIS A 1 103 ? -12.457 -4.532 14.584 1.00 48.94 103 HIS A O 1
ATOM 816 N N . PRO A 1 104 ? -14.707 -4.399 14.710 1.00 42.12 104 PRO A N 1
ATOM 817 C CA . PRO A 1 104 ? -14.906 -5.723 14.177 1.00 42.12 104 PRO A CA 1
ATOM 818 C C . PRO A 1 104 ? -14.496 -5.647 12.710 1.00 42.12 104 PRO A C 1
ATOM 820 O O . PRO A 1 104 ? -15.270 -5.231 11.851 1.00 42.12 104 PRO A O 1
ATOM 823 N N . VAL A 1 105 ? -13.267 -6.061 12.409 1.00 47.81 105 VAL A N 1
ATOM 824 C CA . VAL A 1 105 ? -12.993 -6.655 11.109 1.00 47.81 105 VAL A CA 1
ATOM 825 C C . VAL A 1 105 ? -13.817 -7.934 11.148 1.00 47.81 105 VAL A C 1
ATOM 827 O O . VAL A 1 105 ? -13.381 -8.959 11.670 1.00 47.81 105 VAL A O 1
ATOM 830 N N . SER A 1 106 ? -15.092 -7.819 10.763 1.00 40.31 106 SER A N 1
ATOM 831 C CA . SER A 1 106 ? -15.954 -8.980 10.586 1.00 40.31 106 SER A CA 1
ATOM 832 C C . SER A 1 106 ? -15.170 -9.975 9.738 1.00 40.31 106 SER A C 1
ATOM 834 O O . SER A 1 106 ? -14.551 -9.543 8.758 1.00 40.31 106 SER A O 1
ATOM 836 N N . PRO A 1 107 ? -15.160 -11.272 10.091 1.00 40.94 107 PRO A N 1
ATOM 837 C CA . PRO A 1 107 ? -14.557 -12.276 9.236 1.00 40.94 107 PRO A CA 1
ATOM 838 C C . PRO A 1 107 ? -15.178 -12.101 7.855 1.00 40.94 107 PRO A C 1
ATOM 840 O O . PRO A 1 107 ? -16.395 -12.153 7.700 1.00 40.94 107 PRO A O 1
ATOM 843 N N . THR A 1 108 ? -14.309 -11.758 6.913 1.00 47.28 108 THR A N 1
ATOM 844 C CA . THR A 1 108 ? -14.507 -11.513 5.488 1.00 47.28 108 THR A CA 1
ATOM 845 C C . THR A 1 108 ? -15.789 -12.152 4.945 1.00 47.28 108 THR A C 1
ATOM 847 O O . THR A 1 108 ? -15.775 -13.239 4.374 1.00 47.28 108 THR A O 1
ATOM 850 N N . ARG A 1 109 ? -16.926 -11.457 5.068 1.00 45.25 109 ARG A N 1
ATOM 851 C CA . ARG A 1 109 ? -18.040 -11.657 4.144 1.00 45.25 109 ARG A CA 1
ATOM 852 C C . ARG A 1 109 ? -17.708 -10.801 2.941 1.00 45.25 109 ARG A C 1
ATOM 854 O O . ARG A 1 109 ? -17.872 -9.587 2.970 1.00 45.25 109 ARG A O 1
ATOM 861 N N . PHE A 1 110 ? -17.151 -11.452 1.926 1.00 48.72 110 PHE A N 1
ATOM 862 C CA . PHE A 1 110 ? -16.994 -10.865 0.605 1.00 48.72 110 PHE A CA 1
ATOM 863 C C . PHE A 1 110 ? -18.318 -10.220 0.200 1.00 48.72 110 PHE A C 1
ATOM 865 O O . PHE A 1 110 ? -19.353 -10.887 0.225 1.00 48.72 110 PHE A O 1
ATOM 872 N N . LEU A 1 111 ? -18.280 -8.931 -0.141 1.00 47.94 111 LEU A N 1
ATOM 873 C CA . LEU A 1 111 ? -19.407 -8.305 -0.814 1.00 47.94 111 LEU A CA 1
ATOM 874 C C . LEU A 1 111 ? -19.573 -9.015 -2.161 1.00 47.94 111 LEU A C 1
ATOM 876 O O . LEU A 1 111 ? -18.662 -9.020 -2.990 1.00 47.94 111 LEU A O 1
ATOM 880 N N . ASP A 1 112 ? -20.727 -9.650 -2.345 1.00 59.16 112 ASP A N 1
ATOM 881 C CA . ASP A 1 112 ? -21.166 -10.161 -3.641 1.00 59.16 112 ASP A CA 1
ATOM 882 C C . ASP A 1 112 ? -21.219 -8.980 -4.631 1.00 59.16 112 ASP A C 1
ATOM 884 O O . ASP A 1 112 ? -21.566 -7.852 -4.263 1.00 59.16 112 ASP A O 1
ATOM 888 N N . TRP A 1 113 ? -20.891 -9.222 -5.901 1.00 47.41 113 TRP A N 1
ATOM 889 C CA . TRP A 1 113 ? -20.975 -8.232 -6.977 1.00 47.41 113 TRP A CA 1
ATOM 890 C C . TRP A 1 113 ? -22.354 -7.549 -7.040 1.00 47.41 113 TRP A C 1
ATOM 892 O O . TRP A 1 113 ? -22.443 -6.372 -7.397 1.00 47.41 113 TRP A O 1
ATOM 902 N N . LYS A 1 114 ? -23.424 -8.235 -6.613 1.00 61.44 114 LYS A N 1
ATOM 903 C CA . LYS A 1 114 ? -24.772 -7.655 -6.483 1.00 61.44 114 LYS A CA 1
ATOM 904 C C . LYS A 1 114 ? -24.848 -6.538 -5.439 1.00 61.44 114 LYS A C 1
ATOM 906 O O . LYS A 1 114 ? -25.537 -5.543 -5.656 1.00 61.44 114 LYS A O 1
ATOM 911 N N . GLN A 1 115 ? -24.126 -6.672 -4.328 1.00 60.62 115 GLN A N 1
ATOM 912 C CA . GLN A 1 115 ? -24.080 -5.663 -3.266 1.00 60.62 115 GLN A CA 1
ATOM 913 C C . GLN A 1 115 ? -23.261 -4.442 -3.707 1.00 60.62 115 GLN A C 1
ATOM 915 O O . GLN A 1 115 ? -23.657 -3.308 -3.445 1.00 60.62 115 GLN A O 1
ATOM 920 N N . LEU A 1 116 ? -22.181 -4.657 -4.466 1.00 49.34 116 LEU A N 1
ATOM 921 C CA . LEU A 1 116 ? -21.403 -3.575 -5.081 1.00 49.34 116 LEU A CA 1
ATOM 922 C C . LEU A 1 116 ? -22.218 -2.786 -6.117 1.00 49.34 116 LEU A C 1
ATOM 924 O O . LEU A 1 116 ? -22.167 -1.556 -6.133 1.00 49.34 116 LEU A O 1
ATOM 928 N N . ALA A 1 117 ? -23.022 -3.471 -6.936 1.00 60.88 117 ALA A N 1
ATOM 929 C CA . ALA A 1 117 ? -23.888 -2.828 -7.923 1.00 60.88 117 ALA A CA 1
ATOM 930 C C . ALA A 1 117 ? -24.931 -1.892 -7.279 1.00 60.88 117 ALA A C 1
ATOM 932 O O . ALA A 1 117 ? -25.218 -0.826 -7.822 1.00 60.88 117 ALA A O 1
ATOM 933 N N . GLN A 1 118 ? -25.441 -2.234 -6.091 1.00 64.62 118 GLN A N 1
ATOM 934 C CA . GLN A 1 118 ? -26.409 -1.408 -5.357 1.00 64.62 118 GLN A CA 1
ATOM 935 C C . GLN A 1 118 ? -25.799 -0.134 -4.745 1.00 64.62 118 GLN A C 1
ATOM 937 O O . GLN A 1 118 ? -26.510 0.850 -4.536 1.00 64.62 118 GLN A O 1
ATOM 942 N N . MET A 1 119 ? -24.488 -0.104 -4.482 1.00 57.31 119 MET A N 1
ATOM 943 C CA . MET A 1 119 ? -23.822 1.060 -3.878 1.00 57.31 119 MET A CA 1
ATOM 944 C C . MET A 1 119 ? -23.494 2.177 -4.881 1.00 57.31 119 MET A C 1
ATOM 946 O O . MET A 1 119 ? -23.211 3.302 -4.469 1.00 57.31 119 MET A O 1
ATOM 950 N N . ARG A 1 120 ? -23.598 1.910 -6.190 1.00 48.44 120 ARG A N 1
ATOM 951 C CA . ARG A 1 120 ? -23.194 2.817 -7.283 1.00 48.44 120 ARG A CA 1
ATOM 952 C C . ARG A 1 120 ? -23.971 4.146 -7.338 1.00 48.44 120 ARG A C 1
ATOM 954 O O . ARG A 1 120 ? -23.528 5.078 -8.000 1.00 48.44 120 ARG A O 1
ATOM 961 N N . HIS A 1 121 ? -25.094 4.257 -6.625 1.00 50.09 121 HIS A N 1
ATOM 962 C CA . HIS A 1 121 ? -25.958 5.446 -6.617 1.00 50.09 121 HIS A CA 1
ATOM 963 C C . HIS A 1 121 ? -25.819 6.341 -5.372 1.00 50.09 121 HIS A C 1
ATOM 965 O O . HIS A 1 121 ? -26.529 7.340 -5.260 1.00 50.09 121 HIS A O 1
ATOM 971 N N . ARG A 1 122 ? -24.924 6.026 -4.424 1.00 47.50 122 ARG A N 1
ATOM 972 C CA . ARG A 1 122 ? -24.733 6.843 -3.212 1.00 47.50 122 ARG A CA 1
ATOM 973 C C . ARG A 1 122 ? -23.528 7.776 -3.356 1.00 47.50 122 ARG A C 1
ATOM 975 O O . ARG A 1 122 ? -22.418 7.322 -3.612 1.00 47.50 122 ARG A O 1
ATOM 982 N N . LYS A 1 123 ? -23.736 9.084 -3.150 1.00 39.91 123 LYS A N 1
ATOM 983 C CA . LYS A 1 123 ? -22.650 10.073 -3.016 1.00 39.91 123 LYS A CA 1
ATOM 984 C C . LYS A 1 123 ? -21.816 9.719 -1.777 1.00 39.91 123 LYS A C 1
ATOM 986 O O . LYS A 1 123 ? -22.312 9.831 -0.660 1.00 39.91 123 LYS A O 1
ATOM 991 N N . LEU A 1 124 ? -20.581 9.263 -1.974 1.00 43.28 124 LEU A N 1
ATOM 992 C CA . LEU A 1 124 ? -19.653 8.954 -0.884 1.00 43.28 124 LEU A CA 1
ATOM 993 C C . LEU A 1 124 ? -18.965 10.244 -0.399 1.00 43.28 124 LEU A C 1
ATOM 995 O O . LEU A 1 124 ? -18.432 10.983 -1.228 1.00 43.28 124 LEU A O 1
ATOM 999 N N . PRO A 1 125 ? -18.955 10.539 0.913 1.00 44.69 125 PRO A N 1
ATOM 1000 C CA . PRO A 1 125 ? -18.188 11.654 1.452 1.00 44.69 125 PRO A CA 1
ATOM 1001 C C . PRO A 1 125 ? -16.683 11.348 1.398 1.00 44.69 125 PRO A C 1
ATOM 1003 O O . PRO A 1 125 ? -16.218 10.309 1.861 1.00 44.69 125 PRO A O 1
ATOM 1006 N N . LEU A 1 126 ? -15.923 12.284 0.830 1.00 48.78 126 LEU A N 1
ATOM 1007 C CA . LEU A 1 126 ? -14.479 12.226 0.567 1.00 48.78 126 LEU A CA 1
ATOM 1008 C C . LEU A 1 126 ? -13.650 12.596 1.814 1.00 48.78 126 LEU A C 1
ATOM 1010 O O . LEU A 1 126 ? -12.730 13.404 1.748 1.00 48.78 126 LEU A O 1
ATOM 1014 N N . ALA A 1 127 ? -14.013 12.063 2.979 1.00 48.56 127 ALA A N 1
ATOM 1015 C CA . ALA A 1 127 ? -13.385 12.425 4.245 1.00 48.56 127 ALA A CA 1
ATOM 1016 C C . ALA A 1 127 ? -12.860 11.167 4.947 1.00 48.56 127 ALA A C 1
ATOM 1018 O O . ALA A 1 127 ? -13.618 10.249 5.253 1.00 48.56 127 ALA A O 1
ATOM 1019 N N . ILE A 1 128 ? -11.547 11.124 5.187 1.00 53.97 128 ILE A N 1
ATOM 1020 C CA . ILE A 1 128 ? -10.871 10.006 5.852 1.00 53.97 128 ILE A CA 1
ATOM 1021 C C . ILE A 1 128 ? -10.772 10.312 7.346 1.00 53.97 128 ILE A C 1
ATOM 1023 O O . ILE A 1 128 ? -10.013 11.215 7.712 1.00 53.97 128 ILE A O 1
ATOM 1027 N N . PRO A 1 129 ? -11.495 9.588 8.211 1.00 53.62 129 PRO A N 1
ATOM 1028 C CA . PRO A 1 129 ? -11.391 9.780 9.648 1.00 53.62 129 PRO A CA 1
ATOM 1029 C C . PRO A 1 129 ? -10.059 9.225 10.183 1.00 53.62 129 PRO A C 1
ATOM 1031 O O . PRO A 1 129 ? -9.656 8.102 9.882 1.00 53.62 129 PRO A O 1
ATOM 1034 N N . LEU A 1 130 ? -9.386 10.026 11.004 1.00 62.62 130 LEU A N 1
ATOM 1035 C CA . LEU A 1 130 ? -8.221 9.681 11.810 1.00 62.62 130 LEU A CA 1
ATOM 1036 C C . LEU A 1 130 ? -8.644 9.138 13.179 1.00 62.62 130 LEU A C 1
ATOM 1038 O O . LEU A 1 130 ? -9.749 9.372 13.667 1.00 62.62 130 LEU A O 1
ATOM 1042 N N . ARG A 1 131 ? -7.696 8.478 13.855 1.00 47.12 131 ARG A N 1
ATOM 1043 C CA . ARG A 1 131 ? -7.869 7.844 15.175 1.00 47.12 131 ARG A CA 1
ATOM 1044 C C . ARG A 1 131 ? -8.353 8.790 16.290 1.00 47.12 131 ARG A C 1
ATOM 1046 O O . ARG A 1 131 ? -8.880 8.320 17.288 1.00 47.12 131 ARG A O 1
ATOM 1053 N N . ASN A 1 132 ? -8.182 10.101 16.136 1.00 60.09 132 ASN A N 1
ATOM 1054 C CA . ASN A 1 132 ? -8.622 11.128 17.089 1.00 60.09 132 ASN A CA 1
ATOM 1055 C C . ASN A 1 132 ? -9.931 11.832 16.675 1.00 60.09 132 ASN A C 1
ATOM 1057 O O . ASN A 1 132 ? -10.241 12.891 17.213 1.00 60.09 132 ASN A O 1
ATOM 1061 N N . GLY A 1 133 ? -10.665 11.296 15.695 1.00 64.75 133 GLY A N 1
ATOM 1062 C CA . GLY A 1 133 ? -11.897 11.904 15.183 1.00 64.75 133 GLY A CA 1
ATOM 1063 C C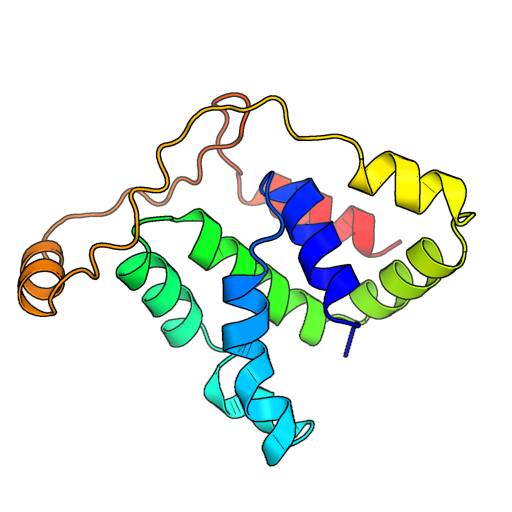 . GLY A 1 133 ? -11.674 13.109 14.263 1.00 64.75 133 GLY A C 1
ATOM 1064 O O . GLY A 1 133 ? -12.643 13.728 13.830 1.00 64.75 133 GLY A O 1
ATOM 1065 N N . ARG A 1 134 ? -10.419 13.451 13.941 1.00 67.75 134 ARG A N 1
ATOM 1066 C CA . ARG A 1 134 ? -10.097 14.444 12.907 1.00 67.75 134 ARG A CA 1
ATOM 1067 C C . ARG A 1 134 ? -10.154 13.820 11.522 1.00 67.75 134 ARG A C 1
ATOM 1069 O O . ARG A 1 134 ? -10.136 12.605 11.390 1.00 67.75 134 ARG A O 1
ATOM 1076 N N . TYR A 1 135 ? -10.171 14.648 10.490 1.00 67.81 135 TYR A N 1
ATOM 1077 C CA . TYR A 1 135 ? -10.046 14.203 9.108 1.00 67.81 135 TYR A CA 1
ATOM 1078 C C . TYR A 1 135 ? -8.694 14.644 8.558 1.00 67.81 135 TYR A C 1
ATOM 1080 O O . TYR A 1 135 ? -8.262 15.754 8.865 1.00 67.81 135 TYR A O 1
ATOM 1088 N N . LEU A 1 136 ? -8.028 13.792 7.771 1.00 55.69 136 LEU A N 1
ATOM 1089 C CA . LEU A 1 136 ? -6.830 14.216 7.039 1.00 55.69 136 LEU A CA 1
ATOM 1090 C C . LEU A 1 136 ? -7.237 15.243 5.987 1.00 55.69 136 LEU A C 1
ATOM 1092 O O . LEU A 1 136 ? -7.946 14.915 5.034 1.00 55.69 136 LEU A O 1
ATOM 1096 N N . SER A 1 137 ? -6.780 16.479 6.163 1.00 68.31 137 SER A N 1
ATOM 1097 C CA . SER A 1 137 ? -6.874 17.495 5.124 1.00 68.31 137 SER A CA 1
ATOM 1098 C C . SER A 1 137 ? -5.786 17.274 4.067 1.00 68.31 137 SER A C 1
ATOM 1100 O O . SER A 1 137 ? -4.767 16.623 4.316 1.00 68.31 137 SER A O 1
ATOM 1102 N N . GLY A 1 138 ? -5.958 17.859 2.879 1.00 54.88 138 GLY A N 1
ATOM 1103 C CA . GLY A 1 138 ? -4.907 17.842 1.853 1.00 54.88 138 GLY A CA 1
ATOM 1104 C C . GLY A 1 138 ? -3.589 18.475 2.328 1.00 54.88 138 GLY A C 1
ATOM 1105 O O . GLY A 1 138 ? -2.515 18.083 1.875 1.00 54.88 138 GLY A O 1
ATOM 1106 N N . GLN A 1 139 ? -3.659 19.404 3.285 1.00 53.91 139 GLN A N 1
ATOM 1107 C CA . GLN A 1 139 ? -2.503 20.072 3.883 1.00 53.91 139 GLN A CA 1
ATOM 1108 C C . GLN A 1 139 ? -1.724 19.153 4.831 1.00 53.91 139 GLN A C 1
ATOM 1110 O O . GLN A 1 139 ? -0.497 19.124 4.764 1.00 53.91 139 GLN A O 1
ATOM 1115 N N . ASP A 1 140 ? -2.416 18.334 5.631 1.00 59.62 140 ASP A N 1
ATOM 1116 C CA . ASP A 1 140 ? -1.774 17.360 6.527 1.00 59.62 140 ASP A CA 1
ATOM 1117 C C . ASP A 1 140 ? -0.965 16.324 5.738 1.00 59.62 140 ASP A C 1
ATOM 1119 O O . ASP A 1 140 ? 0.164 15.983 6.097 1.00 59.62 140 ASP A O 1
ATOM 1123 N N . ILE A 1 141 ? -1.520 15.869 4.610 1.00 57.75 141 ILE A N 1
ATOM 1124 C CA . ILE A 1 141 ? -0.841 14.943 3.700 1.00 57.75 141 ILE A CA 1
ATOM 1125 C C . ILE A 1 141 ? 0.419 15.606 3.133 1.00 57.75 141 ILE A C 1
ATOM 1127 O O . ILE A 1 141 ? 1.495 15.015 3.183 1.00 57.75 141 ILE A O 1
ATOM 1131 N N . ALA A 1 142 ? 0.324 16.850 2.656 1.00 53.88 142 ALA A N 1
ATOM 1132 C CA . ALA A 1 142 ? 1.475 17.577 2.124 1.00 53.88 142 ALA A CA 1
ATOM 1133 C C . ALA A 1 142 ? 2.593 17.767 3.169 1.00 53.88 142 ALA A C 1
ATOM 1135 O O . ALA A 1 142 ? 3.767 17.597 2.838 1.00 53.88 142 ALA A O 1
ATOM 1136 N N . SER A 1 143 ? 2.253 18.058 4.429 1.00 64.50 143 SER A N 1
ATOM 1137 C CA . SER A 1 143 ? 3.228 18.198 5.519 1.00 64.50 143 SER A CA 1
ATOM 1138 C C . SER A 1 143 ? 3.922 16.881 5.870 1.00 64.50 143 SER A C 1
ATOM 1140 O O . SER A 1 143 ? 5.139 16.871 6.049 1.00 64.50 143 SER A O 1
ATOM 1142 N N . ILE A 1 144 ? 3.190 15.761 5.903 1.00 64.06 144 ILE A N 1
ATOM 1143 C CA . ILE A 1 144 ? 3.785 14.426 6.087 1.00 64.06 144 ILE A CA 1
ATOM 1144 C C . ILE A 1 144 ? 4.759 14.129 4.940 1.00 64.06 144 ILE A C 1
ATOM 1146 O O . ILE A 1 144 ? 5.885 13.700 5.180 1.00 64.06 144 ILE A O 1
ATOM 1150 N N . LEU A 1 145 ? 4.373 14.427 3.698 1.00 52.38 145 LEU A N 1
ATOM 1151 C CA . LEU A 1 145 ? 5.233 14.223 2.531 1.00 52.38 145 LEU A CA 1
ATOM 1152 C C . LEU A 1 145 ? 6.481 15.122 2.534 1.00 52.38 145 LEU A C 1
ATOM 1154 O O . LEU A 1 145 ? 7.545 14.687 2.092 1.00 52.38 145 LEU A O 1
ATOM 1158 N N . GLN A 1 146 ? 6.382 16.353 3.044 1.00 60.88 146 GLN A N 1
ATOM 1159 C CA . GLN A 1 146 ? 7.533 17.247 3.216 1.00 60.88 146 GLN A CA 1
ATOM 1160 C C . GLN A 1 146 ? 8.488 16.774 4.315 1.00 60.88 146 GLN A C 1
ATOM 1162 O O . GLN A 1 146 ? 9.700 16.902 4.148 1.00 60.88 146 GLN A O 1
ATOM 1167 N N . LEU A 1 147 ? 7.968 16.206 5.406 1.00 50.94 147 LEU A N 1
ATOM 1168 C CA . LEU A 1 147 ? 8.784 15.665 6.495 1.00 50.94 147 LEU A CA 1
ATOM 1169 C C . LEU A 1 147 ? 9.652 14.488 6.023 1.00 50.94 147 LEU A C 1
ATOM 1171 O O . LEU A 1 147 ? 10.776 14.333 6.479 1.00 50.94 147 LEU A O 1
ATOM 1175 N N . VAL A 1 148 ? 9.145 13.696 5.076 1.00 43.25 148 VAL A N 1
ATOM 1176 C CA . VAL A 1 148 ? 9.847 12.536 4.498 1.00 43.25 148 VAL A CA 1
ATOM 1177 C C . VAL A 1 148 ? 10.848 12.947 3.394 1.00 43.25 148 VAL A C 1
ATOM 1179 O O . VAL A 1 148 ? 11.672 12.141 2.972 1.00 43.25 148 VAL A O 1
ATOM 1182 N N . ARG A 1 149 ? 10.815 14.202 2.918 1.00 42.38 149 ARG A N 1
ATOM 1183 C CA . ARG A 1 149 ? 11.735 14.735 1.890 1.00 42.38 149 ARG A CA 1
ATOM 1184 C C . ARG A 1 149 ? 13.055 15.304 2.435 1.00 42.38 149 ARG A C 1
ATOM 1186 O O . ARG A 1 149 ? 13.898 15.674 1.621 1.00 42.38 149 ARG A O 1
ATOM 1193 N N . ARG A 1 150 ? 13.220 15.419 3.754 1.00 43.88 150 ARG A N 1
ATOM 1194 C CA . ARG A 1 150 ? 14.466 15.860 4.409 1.00 43.88 150 ARG A CA 1
ATOM 1195 C C . ARG A 1 150 ? 15.274 14.660 4.882 1.00 43.88 150 ARG A C 1
ATOM 1197 O O . ARG A 1 150 ? 16.516 14.761 4.825 1.00 43.88 150 ARG A O 1
#

Sequence (150 aa):
MPPREVHEYVSQLLLGDKFSWVHHYMDGPAKSLGPAHRRLRHDDETALSLWLRSGDSRAYLAARLHIYMDQSDAATSLDRVLKAQPSDARRAATKQKPAAAGHPVSPTRFLDWKQLAQMRHRKLPLAIPLRNGRYLSGQDIASILQLVRR

Radius of gyration: 16.46 Å; chains: 1; bounding box: 47×34×36 Å

pLDDT: mean 75.94, std 20.16, range [39.91, 97.88]